Protein AF-D6U256-F1 (afdb_monomer_lite)

pLDDT: mean 81.39, std 17.7, range [42.5, 96.0]

Structure (mmCIF, N/CA/C/O backbone):
data_AF-D6U256-F1
#
_entry.id   AF-D6U256-F1
#
loop_
_atom_site.group_PDB
_atom_site.id
_atom_site.type_symbol
_atom_site.label_atom_id
_atom_site.label_alt_id
_atom_site.label_comp_id
_atom_site.label_asym_id
_atom_site.label_entity_id
_atom_site.label_seq_id
_atom_site.pdbx_PDB_ins_code
_atom_site.Cartn_x
_atom_site.Cartn_y
_atom_site.Cartn_z
_atom_site.occupancy
_atom_site.B_iso_or_equiv
_atom_site.auth_seq_id
_atom_site.auth_comp_id
_atom_site.auth_asym_id
_atom_site.auth_atom_id
_atom_site.pdbx_PDB_model_num
ATOM 1 N N . MET A 1 1 ? -10.886 24.232 -9.468 1.00 42.50 1 MET A N 1
ATOM 2 C CA . MET A 1 1 ? -10.430 22.864 -9.772 1.00 42.50 1 MET A CA 1
ATOM 3 C C . MET A 1 1 ? -9.906 22.301 -8.470 1.00 42.50 1 MET A C 1
ATOM 5 O O . MET A 1 1 ? -8.847 22.731 -8.037 1.00 42.50 1 MET A O 1
ATOM 9 N N . GLU A 1 2 ? -10.687 21.475 -7.776 1.00 48.50 2 GLU A N 1
ATOM 10 C CA . GLU A 1 2 ? -10.124 20.664 -6.694 1.00 48.50 2 GLU A CA 1
ATOM 11 C C . GLU A 1 2 ? -9.148 19.699 -7.363 1.00 48.50 2 GLU A C 1
ATOM 13 O O . GLU A 1 2 ? -9.567 18.807 -8.094 1.00 48.50 2 GLU A O 1
ATOM 18 N N . GLU A 1 3 ? -7.843 19.930 -7.208 1.00 54.09 3 GLU A N 1
ATOM 19 C CA . GLU A 1 3 ? -6.871 18.872 -7.464 1.00 54.09 3 GLU A CA 1
ATOM 20 C C . GLU A 1 3 ? -7.291 17.699 -6.580 1.00 54.09 3 GLU A C 1
ATOM 22 O O . GLU A 1 3 ? -7.234 17.802 -5.350 1.00 54.09 3 GLU A O 1
ATOM 27 N N . GLU A 1 4 ? -7.760 16.604 -7.187 1.00 58.53 4 GLU A N 1
ATOM 28 C CA . GLU A 1 4 ? -7.886 15.332 -6.486 1.00 58.53 4 GLU A CA 1
ATOM 29 C C . GLU A 1 4 ? -6.552 15.110 -5.772 1.00 58.53 4 GLU A C 1
ATOM 31 O O . GLU A 1 4 ? -5.508 14.979 -6.417 1.00 58.53 4 GLU A O 1
ATOM 36 N N . LYS A 1 5 ? -6.555 15.169 -4.435 1.00 70.69 5 LYS A N 1
ATOM 37 C CA . LYS A 1 5 ? -5.345 15.040 -3.618 1.00 70.69 5 LYS A CA 1
ATOM 38 C C . LYS A 1 5 ? -4.850 13.597 -3.695 1.00 70.69 5 LYS A C 1
ATOM 40 O O . LYS A 1 5 ? -5.035 12.819 -2.761 1.00 70.69 5 LYS A O 1
ATOM 45 N N . LYS A 1 6 ? -4.236 13.234 -4.822 1.00 85.88 6 LYS A N 1
ATOM 46 C CA . LYS A 1 6 ? -3.606 11.936 -5.044 1.00 85.88 6 LYS A CA 1
ATOM 47 C C . LYS A 1 6 ? -2.466 11.787 -4.051 1.00 85.88 6 LYS A C 1
ATOM 49 O O . LYS A 1 6 ? -1.567 12.629 -3.970 1.00 85.88 6 LYS A O 1
ATOM 54 N N . LEU A 1 7 ? -2.521 10.712 -3.280 1.00 90.12 7 LEU A N 1
ATOM 55 C CA . LEU A 1 7 ? -1.496 10.375 -2.305 1.00 90.12 7 LEU A CA 1
ATOM 56 C C . LEU A 1 7 ? -0.535 9.347 -2.897 1.00 90.12 7 LEU A C 1
ATOM 58 O O . LEU A 1 7 ? -0.901 8.527 -3.741 1.00 90.12 7 LEU A O 1
ATOM 62 N N . THR A 1 8 ? 0.706 9.374 -2.429 1.00 92.50 8 THR A N 1
ATOM 63 C CA . THR A 1 8 ? 1.653 8.291 -2.694 1.00 92.50 8 THR A CA 1
ATOM 64 C C . THR A 1 8 ? 1.262 7.041 -1.911 1.00 92.50 8 THR A C 1
ATOM 66 O O . THR A 1 8 ? 0.597 7.115 -0.869 1.00 92.50 8 THR A O 1
ATOM 69 N N . LEU A 1 9 ? 1.731 5.871 -2.347 1.00 92.44 9 LEU A N 1
ATOM 70 C CA . LEU A 1 9 ? 1.515 4.629 -1.595 1.00 92.44 9 LEU A CA 1
ATOM 71 C C . LEU A 1 9 ? 2.101 4.712 -0.173 1.00 92.44 9 LEU A C 1
ATOM 73 O O . LEU A 1 9 ? 1.533 4.190 0.790 1.00 92.44 9 LEU A O 1
ATOM 77 N N . LYS A 1 10 ? 3.216 5.436 -0.018 1.00 93.81 10 LYS A N 1
ATOM 78 C CA . LYS A 1 10 ? 3.822 5.704 1.287 1.00 93.81 10 LYS A CA 1
ATOM 79 C C . LYS A 1 10 ? 2.919 6.565 2.175 1.00 93.81 10 LYS A C 1
ATOM 81 O O . LYS A 1 10 ? 2.782 6.269 3.359 1.00 93.81 10 LYS A O 1
ATOM 86 N N . GLN A 1 11 ? 2.289 7.602 1.624 1.00 93.44 11 GLN A N 1
ATOM 87 C CA . GLN A 1 11 ? 1.355 8.458 2.364 1.00 93.44 11 GLN A CA 1
ATOM 88 C C . GLN A 1 11 ? 0.105 7.693 2.804 1.00 93.44 11 GLN A C 1
ATOM 90 O O . GLN A 1 11 ? -0.329 7.855 3.944 1.00 93.44 11 GLN A O 1
ATOM 95 N N . TRP A 1 12 ? -0.424 6.808 1.958 1.00 93.38 12 TRP A N 1
ATOM 96 C CA . TRP A 1 12 ? -1.510 5.903 2.338 1.00 93.38 12 TRP A CA 1
ATOM 97 C C . TRP A 1 12 ? -1.125 4.974 3.493 1.00 93.38 12 TRP A C 1
ATOM 99 O O . TRP A 1 12 ? -1.883 4.838 4.455 1.00 93.38 12 TRP A O 1
ATOM 109 N N . GLN A 1 13 ? 0.083 4.403 3.461 1.00 94.56 13 GLN A N 1
ATOM 110 C CA . GLN A 1 13 ? 0.597 3.618 4.584 1.00 94.56 13 GLN A CA 1
ATOM 111 C C . GLN A 1 13 ? 0.723 4.458 5.862 1.00 94.56 13 GLN A C 1
ATOM 113 O O . GLN A 1 13 ? 0.360 3.980 6.932 1.00 94.56 13 GLN A O 1
ATOM 118 N N . VAL A 1 14 ? 1.178 5.710 5.783 1.00 94.19 14 VAL A N 1
ATOM 119 C CA . VAL A 1 14 ? 1.229 6.600 6.958 1.00 94.19 14 VAL A CA 1
ATOM 120 C C . VAL A 1 14 ? -0.178 6.905 7.485 1.00 94.19 14 VAL A C 1
ATOM 122 O O . VAL A 1 14 ? -0.399 6.836 8.693 1.00 94.19 14 VAL A O 1
ATOM 125 N N . LYS A 1 15 ? -1.149 7.163 6.600 1.00 92.50 15 LYS A N 1
ATOM 126 C CA . LYS A 1 15 ? -2.559 7.374 6.969 1.00 92.50 15 LYS A CA 1
ATOM 127 C C . LYS A 1 15 ? -3.177 6.177 7.678 1.00 92.50 15 LYS A C 1
ATOM 129 O O . LYS A 1 15 ? -3.925 6.375 8.627 1.00 92.50 15 LYS A O 1
ATOM 134 N N . SER A 1 16 ? -2.812 4.958 7.277 1.00 92.44 16 SER A N 1
ATOM 135 C CA . SER A 1 16 ? -3.259 3.735 7.954 1.00 92.44 16 SER A CA 1
ATOM 136 C C . SER A 1 16 ? -2.787 3.629 9.410 1.00 92.44 16 SER A C 1
ATOM 138 O O . SER A 1 16 ? -3.290 2.780 10.135 1.00 92.44 16 SER A O 1
ATOM 140 N N . ARG A 1 17 ? -1.817 4.461 9.833 1.00 93.75 17 ARG A N 1
ATOM 141 C CA . ARG A 1 17 ? -1.141 4.431 11.146 1.00 93.75 17 ARG A CA 1
ATOM 142 C C . ARG A 1 17 ? -0.426 3.113 11.469 1.00 93.75 17 ARG A C 1
ATOM 144 O O . ARG A 1 17 ? 0.034 2.919 12.590 1.00 93.75 17 ARG A O 1
ATOM 151 N N . LEU A 1 18 ? -0.278 2.229 10.488 1.00 94.19 18 LEU A N 1
ATOM 152 C CA . LEU A 1 18 ? 0.453 0.973 10.611 1.00 94.19 18 LEU A CA 1
ATOM 153 C C . LEU A 1 18 ? 1.908 1.148 10.193 1.00 94.19 18 LEU A C 1
ATOM 155 O O . LEU A 1 18 ? 2.233 2.038 9.416 1.00 94.19 18 LEU A O 1
ATOM 159 N N . THR A 1 19 ? 2.796 0.265 10.645 1.00 96.00 19 THR A N 1
ATOM 160 C CA . THR A 1 19 ? 4.138 0.143 10.052 1.00 96.00 19 THR A CA 1
ATOM 161 C C . THR A 1 19 ? 4.038 -0.437 8.637 1.00 96.00 19 THR A C 1
ATOM 163 O O . THR A 1 19 ? 3.041 -1.069 8.294 1.00 96.00 19 THR A O 1
ATOM 166 N N . THR A 1 20 ? 5.074 -0.295 7.802 1.00 93.50 20 THR A N 1
ATOM 167 C CA . THR A 1 20 ? 5.075 -0.898 6.453 1.00 93.50 20 THR A CA 1
ATOM 168 C C . THR A 1 20 ? 4.814 -2.407 6.490 1.00 93.50 20 THR A C 1
ATOM 170 O O . THR A 1 20 ? 4.071 -2.910 5.656 1.00 93.50 20 THR A O 1
ATOM 173 N N . GLN A 1 21 ? 5.367 -3.125 7.472 1.00 95.38 21 GLN A N 1
ATOM 174 C CA . GLN A 1 21 ? 5.169 -4.569 7.609 1.00 95.38 21 GLN A CA 1
ATOM 175 C C . GLN A 1 21 ? 3.740 -4.928 8.038 1.00 95.38 21 GLN A C 1
ATOM 177 O O . GLN A 1 21 ? 3.158 -5.863 7.494 1.00 95.38 21 GLN A O 1
ATOM 182 N N . ALA A 1 22 ? 3.163 -4.184 8.986 1.00 95.75 22 ALA A N 1
ATOM 183 C CA . ALA A 1 22 ? 1.783 -4.402 9.409 1.00 95.75 22 ALA A CA 1
ATOM 184 C C . ALA A 1 22 ? 0.796 -4.052 8.287 1.00 95.75 22 ALA A C 1
ATOM 186 O O . ALA A 1 22 ? -0.098 -4.839 7.996 1.00 95.75 22 ALA A O 1
ATOM 187 N N . PHE A 1 23 ? 1.016 -2.937 7.587 1.00 95.44 23 PHE A N 1
ATOM 188 C CA . PHE A 1 23 ? 0.195 -2.547 6.444 1.00 95.44 23 PHE A CA 1
ATOM 189 C C . PHE A 1 23 ? 0.246 -3.599 5.330 1.00 95.44 23 PHE A C 1
ATOM 191 O O . PHE A 1 23 ? -0.802 -4.012 4.849 1.00 95.44 23 PHE A O 1
ATOM 198 N N . ALA A 1 24 ? 1.439 -4.108 4.995 1.00 95.50 24 ALA A N 1
ATOM 199 C CA . ALA A 1 24 ? 1.616 -5.209 4.044 1.00 95.50 24 ALA A CA 1
ATOM 200 C C . ALA A 1 24 ? 0.794 -6.449 4.421 1.00 95.50 24 ALA A C 1
ATOM 202 O O . ALA A 1 24 ? 0.113 -7.028 3.575 1.00 95.50 24 ALA A O 1
ATOM 203 N N . ARG A 1 25 ? 0.808 -6.818 5.708 1.00 95.75 25 ARG A N 1
ATOM 204 C CA . ARG A 1 25 ? 0.031 -7.945 6.230 1.00 95.75 25 ARG A CA 1
ATOM 205 C C . ARG A 1 25 ? -1.475 -7.721 6.088 1.00 95.75 25 ARG A C 1
ATOM 207 O O . ARG A 1 25 ? -2.166 -8.636 5.647 1.00 95.75 25 ARG A O 1
ATOM 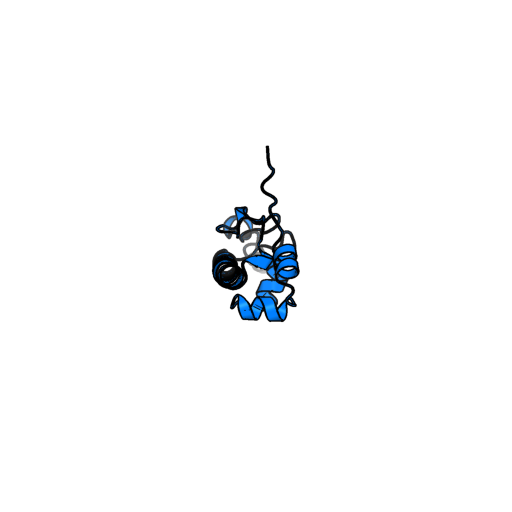214 N N . GLU A 1 26 ? -1.968 -6.529 6.418 1.00 94.12 26 GLU A N 1
ATOM 215 C CA . GLU A 1 26 ? -3.393 -6.184 6.310 1.00 94.12 26 GLU A CA 1
ATOM 216 C C . GLU A 1 26 ? -3.891 -6.214 4.861 1.00 94.12 26 GLU A C 1
ATOM 218 O O . GLU A 1 26 ? -4.939 -6.793 4.568 1.00 94.12 26 GLU A O 1
ATOM 223 N N . ILE A 1 27 ? -3.111 -5.661 3.927 1.00 94.19 27 ILE A N 1
ATOM 224 C CA . ILE A 1 27 ? -3.469 -5.648 2.502 1.00 94.19 27 ILE A CA 1
ATOM 225 C C . ILE A 1 27 ? -3.114 -6.960 1.780 1.00 94.19 27 ILE A C 1
ATOM 227 O O . ILE A 1 27 ? -3.411 -7.096 0.597 1.00 94.19 27 ILE A O 1
ATOM 231 N N . LYS A 1 28 ? -2.533 -7.940 2.491 1.00 94.31 28 LYS A N 1
ATOM 232 C CA . LYS A 1 28 ? -2.102 -9.257 1.984 1.00 94.31 28 LYS A CA 1
ATOM 233 C C . LYS A 1 28 ? -1.087 -9.185 0.835 1.00 94.31 28 LYS A C 1
ATOM 235 O O . LYS A 1 28 ? -1.140 -9.976 -0.103 1.00 94.31 28 LYS A O 1
ATOM 240 N N . VAL A 1 29 ? -0.140 -8.257 0.928 1.00 93.88 29 VAL A N 1
ATOM 241 C CA . VAL A 1 29 ? 0.972 -8.105 -0.022 1.00 93.88 29 VAL A CA 1
ATOM 242 C C . VAL A 1 29 ? 2.280 -8.424 0.695 1.00 93.88 29 VAL A C 1
ATOM 244 O O . VAL A 1 29 ? 2.437 -8.131 1.878 1.00 93.88 29 VAL A O 1
ATOM 247 N N . ASP A 1 30 ? 3.239 -9.028 -0.007 1.00 94.06 30 ASP A N 1
ATOM 248 C CA . ASP A 1 30 ? 4.573 -9.250 0.551 1.00 94.06 30 ASP A CA 1
ATOM 249 C C . ASP A 1 30 ? 5.229 -7.918 0.967 1.00 94.06 30 ASP A C 1
ATOM 251 O O . ASP A 1 30 ? 5.205 -6.930 0.231 1.00 94.06 30 ASP A O 1
ATOM 255 N N . ALA A 1 31 ? 5.840 -7.883 2.153 1.00 92.50 31 ALA A N 1
ATOM 256 C CA . ALA A 1 31 ? 6.384 -6.651 2.718 1.00 92.50 31 ALA A CA 1
ATOM 257 C C . ALA A 1 31 ? 7.557 -6.082 1.903 1.00 92.50 31 ALA A C 1
ATOM 259 O O . ALA A 1 31 ? 7.718 -4.860 1.841 1.00 92.50 31 ALA A O 1
ATOM 260 N N . ARG A 1 32 ? 8.371 -6.936 1.262 1.00 92.44 32 ARG A N 1
ATOM 261 C CA . ARG A 1 32 ? 9.463 -6.486 0.388 1.00 92.44 32 ARG A CA 1
ATOM 262 C C . ARG A 1 32 ? 8.889 -5.904 -0.898 1.00 92.44 32 ARG A C 1
ATOM 264 O O . ARG A 1 32 ? 9.293 -4.811 -1.286 1.00 92.44 32 ARG A O 1
ATOM 271 N N . THR A 1 33 ? 7.922 -6.582 -1.508 1.00 91.38 33 THR A N 1
ATOM 272 C CA . THR A 1 33 ? 7.205 -6.082 -2.686 1.00 91.38 33 THR A CA 1
ATOM 273 C C . THR A 1 33 ? 6.544 -4.734 -2.410 1.00 91.38 33 THR A C 1
ATOM 275 O O . THR A 1 33 ? 6.718 -3.795 -3.184 1.00 91.38 33 THR A O 1
ATOM 278 N N . LEU A 1 34 ? 5.864 -4.594 -1.270 1.00 93.44 34 LEU A N 1
ATOM 279 C CA . LEU A 1 34 ? 5.242 -3.336 -0.879 1.00 93.44 34 LEU A CA 1
ATOM 280 C C . LEU A 1 34 ? 6.275 -2.222 -0.669 1.00 93.44 34 LEU A C 1
ATOM 282 O O . LEU A 1 34 ? 6.083 -1.099 -1.130 1.00 93.44 34 LEU A O 1
ATOM 286 N N . LYS A 1 35 ? 7.387 -2.528 0.008 1.00 93.12 35 LYS A N 1
ATOM 287 C CA . LYS A 1 35 ? 8.471 -1.565 0.227 1.00 93.12 35 LYS A CA 1
ATOM 288 C C . LYS A 1 35 ? 9.072 -1.092 -1.098 1.00 93.12 35 LYS A C 1
ATOM 290 O O . LYS A 1 35 ? 9.318 0.100 -1.239 1.00 93.12 35 LYS A O 1
ATOM 295 N N . ASN A 1 36 ? 9.259 -1.996 -2.059 1.00 91.38 36 ASN A N 1
ATOM 296 C CA . ASN A 1 36 ? 9.733 -1.654 -3.399 1.00 91.38 36 ASN A CA 1
ATOM 297 C C . ASN A 1 36 ? 8.717 -0.790 -4.160 1.00 91.38 36 ASN A C 1
ATOM 299 O O . ASN A 1 36 ? 9.115 0.138 -4.854 1.00 91.38 36 ASN A O 1
ATOM 303 N N . ALA A 1 37 ? 7.417 -1.051 -4.006 1.00 91.12 37 ALA A N 1
ATOM 304 C CA . ALA A 1 37 ? 6.357 -0.250 -4.621 1.00 91.12 37 ALA A CA 1
ATOM 305 C C . ALA A 1 37 ? 6.223 1.163 -4.020 1.00 91.12 37 ALA A C 1
ATOM 307 O O . ALA A 1 37 ? 5.707 2.061 -4.672 1.00 91.12 37 ALA A O 1
ATOM 308 N N . MET A 1 38 ? 6.688 1.377 -2.785 1.00 91.81 38 MET A N 1
ATOM 309 C CA . MET A 1 38 ? 6.732 2.703 -2.150 1.00 91.81 38 MET A CA 1
ATOM 310 C C . MET A 1 38 ? 7.909 3.571 -2.617 1.00 91.81 38 MET A C 1
ATOM 312 O O . MET A 1 38 ? 7.979 4.739 -2.235 1.00 91.81 38 MET A O 1
ATOM 316 N N . ILE A 1 39 ? 8.860 3.015 -3.373 1.00 89.88 39 ILE A N 1
ATOM 317 C CA . ILE A 1 39 ? 9.973 3.780 -3.939 1.00 89.88 39 ILE A CA 1
ATOM 318 C C . ILE A 1 39 ? 9.449 4.500 -5.180 1.00 89.88 39 ILE A C 1
ATOM 320 O O . ILE A 1 39 ? 9.089 3.858 -6.165 1.00 89.88 39 ILE A O 1
ATOM 324 N N . ALA A 1 40 ? 9.421 5.831 -5.133 1.00 84.88 40 ALA A N 1
ATOM 325 C CA . ALA A 1 40 ? 8.949 6.650 -6.243 1.00 84.88 40 ALA A CA 1
ATOM 326 C C . ALA A 1 40 ? 9.703 6.317 -7.542 1.00 84.88 40 ALA A C 1
ATOM 328 O O . ALA A 1 40 ? 10.933 6.243 -7.557 1.00 84.88 40 ALA A O 1
ATOM 329 N N . GLY A 1 41 ? 8.958 6.110 -8.630 1.00 81.88 41 GLY A N 1
ATOM 330 C CA . GLY A 1 41 ? 9.521 5.781 -9.942 1.00 81.88 41 GLY A CA 1
ATOM 331 C C . GLY A 1 41 ? 10.00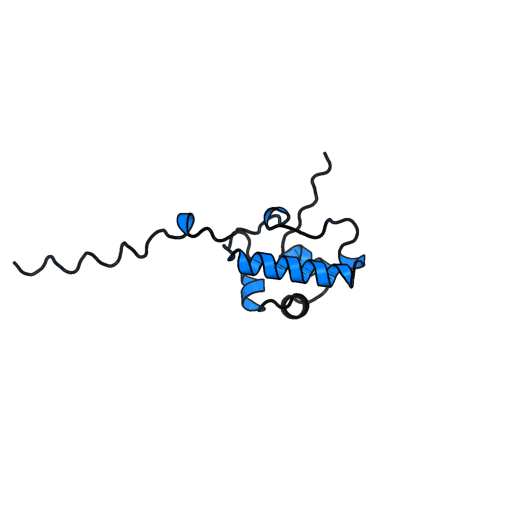8 4.337 -10.105 1.00 81.88 41 GLY A C 1
ATOM 332 O O . GLY A 1 41 ? 10.425 3.976 -11.204 1.00 81.88 41 GLY A O 1
ATOM 333 N N . ASN A 1 42 ? 9.949 3.496 -9.064 1.00 87.19 42 ASN A N 1
ATOM 334 C CA . ASN A 1 42 ? 10.259 2.079 -9.207 1.00 87.19 42 ASN A CA 1
ATOM 335 C C . ASN A 1 42 ? 9.099 1.359 -9.924 1.00 87.19 42 ASN A C 1
ATOM 337 O O . ASN A 1 42 ? 7.970 1.410 -9.432 1.00 87.19 42 ASN A O 1
ATOM 341 N N . PRO A 1 43 ? 9.348 0.666 -11.048 1.00 87.44 43 PRO A N 1
ATOM 342 C CA . PRO A 1 43 ? 8.302 -0.048 -11.766 1.00 87.44 43 PRO A CA 1
ATOM 343 C C . PRO A 1 43 ? 7.742 -1.209 -10.940 1.00 87.44 43 PRO A C 1
ATOM 345 O O . PRO A 1 43 ? 8.487 -2.026 -10.394 1.00 87.44 43 PRO A O 1
ATOM 348 N N . VAL A 1 44 ? 6.417 -1.313 -10.888 1.00 89.19 44 VAL A N 1
ATOM 349 C CA . VAL A 1 44 ? 5.692 -2.355 -10.155 1.00 89.19 44 VAL A CA 1
ATOM 350 C C . VAL A 1 44 ? 4.829 -3.147 -11.127 1.00 89.19 44 VAL A C 1
ATOM 352 O O . VAL A 1 44 ? 4.109 -2.567 -11.933 1.00 89.19 44 VAL A O 1
ATOM 355 N N . HIS A 1 45 ? 4.871 -4.478 -11.058 1.00 88.94 45 HIS A N 1
ATOM 356 C CA . HIS A 1 45 ? 3.985 -5.316 -11.870 1.00 88.94 45 HIS A CA 1
ATOM 357 C C . HIS A 1 45 ? 2.513 -4.962 -11.637 1.00 88.94 45 HIS A C 1
ATOM 359 O O . HIS A 1 45 ?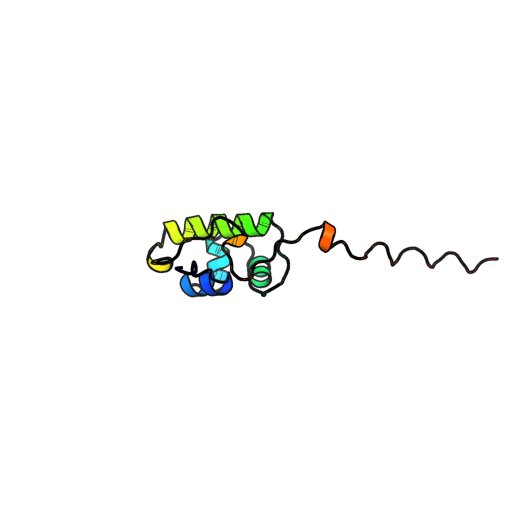 2.086 -4.833 -10.491 1.00 88.94 45 HIS A O 1
ATOM 365 N N . GLU A 1 46 ? 1.732 -4.874 -12.714 1.00 87.56 46 GLU A N 1
ATOM 366 C CA . GLU A 1 46 ? 0.304 -4.538 -12.664 1.00 87.56 46 GLU A CA 1
ATOM 367 C C . GLU A 1 46 ? -0.470 -5.427 -11.680 1.00 87.56 46 GLU A C 1
ATOM 369 O O . GLU A 1 46 ? -1.236 -4.933 -10.858 1.00 87.56 46 GLU A O 1
ATOM 374 N N . THR A 1 47 ? -0.188 -6.731 -11.668 1.00 89.62 47 THR A N 1
ATOM 375 C CA . THR A 1 47 ? -0.799 -7.688 -10.734 1.00 89.62 47 THR A CA 1
ATOM 376 C C . THR A 1 47 ? -0.562 -7.305 -9.272 1.00 89.62 47 THR A C 1
ATOM 378 O O . THR A 1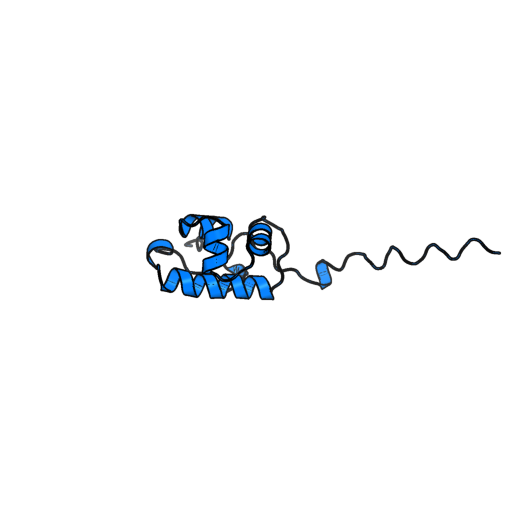 47 ? -1.469 -7.399 -8.450 1.00 89.62 47 THR A O 1
ATOM 381 N N . THR A 1 48 ? 0.637 -6.825 -8.939 1.00 91.06 48 THR A N 1
ATOM 382 C CA . THR A 1 48 ? 0.964 -6.327 -7.596 1.00 91.06 48 THR A CA 1
ATOM 383 C C . THR A 1 48 ? 0.187 -5.055 -7.273 1.00 91.06 48 THR A C 1
ATOM 385 O O . THR A 1 48 ? -0.290 -4.903 -6.151 1.00 91.06 48 THR A O 1
ATOM 388 N N . VAL A 1 49 ? 0.037 -4.148 -8.241 1.00 91.69 49 VAL A N 1
ATOM 389 C CA . VAL A 1 49 ? -0.738 -2.913 -8.060 1.00 91.69 49 VAL A CA 1
ATOM 390 C C . VAL A 1 49 ? -2.203 -3.232 -7.769 1.00 91.69 49 VAL A C 1
ATOM 392 O O . VAL A 1 49 ? -2.768 -2.689 -6.820 1.00 91.69 49 VAL A O 1
ATOM 395 N N . LEU A 1 50 ? -2.792 -4.172 -8.510 1.00 91.69 50 LEU A N 1
ATOM 396 C CA . LEU A 1 50 ? -4.159 -4.637 -8.277 1.00 91.69 50 LEU A CA 1
ATOM 397 C C . LEU A 1 50 ? -4.329 -5.246 -6.878 1.00 91.69 50 LEU A C 1
ATOM 399 O O . LEU A 1 50 ? -5.299 -4.926 -6.194 1.00 91.69 50 LEU A O 1
ATOM 403 N N . LEU A 1 51 ? -3.369 -6.057 -6.414 1.00 93.56 51 LEU A N 1
ATOM 404 C CA . LEU A 1 51 ? -3.384 -6.608 -5.052 1.00 93.56 51 LEU A CA 1
ATOM 405 C C . LEU A 1 51 ? -3.326 -5.511 -3.978 1.00 93.56 51 LEU A C 1
ATOM 407 O O . LEU A 1 51 ? -4.041 -5.589 -2.978 1.00 93.56 51 LEU A O 1
ATOM 411 N N . ILE A 1 52 ? -2.502 -4.481 -4.186 1.00 94.25 52 ILE A N 1
ATOM 412 C CA . ILE A 1 52 ? -2.406 -3.331 -3.278 1.00 94.25 52 ILE A CA 1
ATOM 413 C C . ILE A 1 52 ? -3.742 -2.581 -3.226 1.00 94.25 52 ILE A C 1
ATOM 415 O O . ILE A 1 52 ? -4.244 -2.326 -2.133 1.00 94.25 52 ILE A O 1
ATOM 419 N N . ILE A 1 53 ? -4.334 -2.265 -4.383 1.00 94.31 53 ILE A N 1
ATOM 420 C CA . ILE A 1 53 ? -5.619 -1.554 -4.491 1.00 94.31 53 ILE A CA 1
ATOM 421 C C . ILE A 1 53 ? -6.732 -2.329 -3.782 1.00 94.31 53 ILE A C 1
ATOM 423 O O . ILE A 1 53 ? -7.431 -1.782 -2.932 1.00 94.31 53 ILE A O 1
ATOM 427 N N . ASP A 1 54 ? -6.874 -3.614 -4.088 1.00 94.81 54 ASP A N 1
ATOM 428 C CA . ASP A 1 54 ? -7.891 -4.484 -3.500 1.00 94.81 54 ASP A CA 1
ATOM 429 C C . ASP A 1 54 ? -7.713 -4.626 -1.974 1.00 94.81 54 ASP A C 1
ATOM 431 O O . ASP A 1 54 ? -8.667 -4.516 -1.196 1.00 94.81 54 ASP A O 1
ATOM 435 N N . GLY A 1 55 ? -6.471 -4.781 -1.509 1.00 94.62 55 GLY A N 1
ATOM 436 C CA . GLY A 1 55 ? -6.163 -4.791 -0.084 1.00 94.62 55 GLY A CA 1
ATOM 437 C C . GLY A 1 55 ? -6.466 -3.460 0.613 1.00 94.62 55 GLY A C 1
ATOM 438 O O . GLY A 1 55 ? -7.031 -3.467 1.708 1.00 94.62 55 GLY A O 1
ATOM 439 N N . MET A 1 56 ? -6.175 -2.326 -0.028 1.00 94.56 56 MET A N 1
ATOM 440 C CA . MET A 1 56 ? -6.514 -0.995 0.482 1.00 94.56 56 MET A CA 1
ATOM 441 C C . MET A 1 56 ? -8.025 -0.778 0.559 1.00 94.56 56 MET A C 1
ATOM 443 O O . MET A 1 56 ? -8.507 -0.328 1.597 1.00 94.56 56 MET A O 1
ATOM 447 N N . LYS A 1 57 ? -8.780 -1.149 -0.484 1.00 94.38 57 LYS A N 1
ATOM 448 C CA . LYS A 1 57 ? -10.250 -1.083 -0.487 1.00 94.38 57 LYS A CA 1
ATOM 449 C C . LYS A 1 57 ? -10.837 -1.825 0.709 1.00 94.38 57 LYS A C 1
ATOM 451 O O . LYS A 1 57 ? -11.652 -1.263 1.433 1.00 94.38 57 LYS A O 1
ATOM 456 N N . ARG A 1 58 ? -10.366 -3.046 0.985 1.00 94.19 58 ARG A N 1
ATOM 457 C CA . ARG A 1 58 ? -10.795 -3.808 2.170 1.00 94.19 58 ARG A CA 1
ATOM 458 C C . ARG A 1 58 ? -10.402 -3.149 3.489 1.00 94.19 58 ARG A C 1
ATOM 460 O O . ARG A 1 58 ? -11.223 -3.101 4.402 1.00 94.19 58 ARG A O 1
ATOM 467 N N . TYR A 1 59 ? -9.157 -2.690 3.608 1.00 94.38 59 TYR A N 1
ATOM 468 C CA . TYR A 1 59 ? -8.656 -2.097 4.846 1.00 94.38 59 TYR A CA 1
ATOM 469 C C . TYR A 1 59 ? -9.415 -0.812 5.193 1.00 94.38 59 TYR A C 1
ATOM 471 O O . TYR A 1 59 ? -9.941 -0.688 6.294 1.00 94.38 59 TYR A O 1
ATOM 479 N N . PHE A 1 60 ? -9.548 0.114 4.243 1.00 93.88 60 PHE A N 1
ATOM 480 C CA . PHE A 1 60 ? -10.234 1.386 4.472 1.00 93.88 60 PHE A CA 1
ATOM 481 C C . PHE A 1 60 ? -11.760 1.261 4.487 1.00 93.88 60 PHE A C 1
ATOM 483 O O . PHE A 1 60 ? -12.413 2.099 5.091 1.00 93.88 60 PHE A O 1
ATOM 490 N N . ALA A 1 61 ? -12.347 0.199 3.924 1.00 92.38 61 ALA A N 1
ATOM 491 C CA . ALA A 1 61 ? -13.751 -0.123 4.190 1.00 92.38 61 ALA A CA 1
ATOM 492 C C . ALA A 1 61 ? -13.982 -0.548 5.652 1.00 92.38 61 ALA A C 1
ATOM 494 O O . ALA A 1 61 ? -15.050 -0.296 6.202 1.00 92.38 61 ALA A O 1
ATOM 495 N N . ARG A 1 62 ? -12.990 -1.188 6.289 1.00 93.75 62 ARG A N 1
ATOM 496 C CA . ARG A 1 62 ? -13.044 -1.562 7.712 1.00 93.75 62 ARG A CA 1
ATOM 497 C C . ARG A 1 62 ? -12.702 -0.394 8.643 1.00 93.75 62 ARG A C 1
ATOM 499 O O . ARG A 1 62 ? -13.257 -0.332 9.733 1.00 93.75 62 ARG A O 1
ATOM 506 N N . TYR A 1 63 ? -11.810 0.495 8.207 1.00 93.06 63 TYR A N 1
ATOM 507 C CA . TYR A 1 63 ? -11.332 1.660 8.960 1.00 93.06 63 TYR A CA 1
ATOM 508 C C . TYR A 1 63 ? -11.477 2.957 8.137 1.00 93.06 63 TYR A C 1
ATOM 510 O O . TYR A 1 63 ? -10.469 3.535 7.699 1.00 93.06 63 TYR A O 1
ATOM 518 N N . PRO A 1 64 ? -12.718 3.398 7.849 1.00 91.25 64 PRO A N 1
ATOM 519 C CA . PRO A 1 64 ? -12.980 4.552 6.988 1.00 91.25 64 PRO A CA 1
ATOM 520 C C . PRO A 1 64 ? -12.411 5.864 7.540 1.00 91.25 64 PRO A C 1
ATOM 522 O O . PRO A 1 64 ? -12.033 6.739 6.761 1.00 91.25 64 PRO A O 1
ATOM 525 N N . GLU A 1 65 ? -12.253 5.987 8.859 1.00 92.00 65 GLU A N 1
ATOM 526 C CA . GLU A 1 65 ? -11.680 7.158 9.528 1.00 92.00 65 GLU A CA 1
ATOM 527 C C . GLU A 1 65 ? -10.249 7.479 9.063 1.00 92.00 65 GLU A C 1
ATOM 529 O O . GLU A 1 65 ? -9.819 8.632 9.074 1.00 92.00 65 GLU A O 1
ATOM 534 N N . TYR A 1 66 ? -9.491 6.482 8.594 1.00 91.06 66 TYR A N 1
ATOM 535 C CA . TYR A 1 66 ? -8.132 6.698 8.088 1.00 91.06 66 TYR A CA 1
ATOM 536 C C . TYR A 1 66 ? -8.102 7.223 6.645 1.00 91.06 66 TYR A C 1
ATOM 538 O O . TYR A 1 66 ? -7.117 7.851 6.232 1.00 91.06 66 TYR A O 1
ATOM 546 N N . ALA A 1 67 ? -9.184 7.016 5.891 1.00 88.38 67 ALA A N 1
ATOM 547 C CA . ALA A 1 67 ? -9.362 7.494 4.521 1.00 88.38 67 ALA A CA 1
ATOM 548 C C . ALA A 1 67 ? -10.283 8.723 4.416 1.00 88.38 67 ALA A C 1
ATOM 550 O O . ALA A 1 67 ? -10.498 9.214 3.312 1.00 88.38 67 ALA A O 1
ATOM 551 N N . GLU A 1 68 ? -10.781 9.257 5.536 1.00 86.44 68 GLU A N 1
ATOM 552 C CA . GLU A 1 68 ? -11.712 10.388 5.542 1.00 86.44 68 GLU A CA 1
ATOM 553 C C . GLU A 1 68 ? -11.169 11.589 4.744 1.00 86.44 68 GLU A C 1
ATOM 555 O O . GLU A 1 68 ? -10.017 12.013 4.917 1.00 86.44 68 GLU A O 1
ATOM 560 N N . GLY A 1 69 ? -12.002 12.105 3.833 1.00 83.38 69 GLY A N 1
ATOM 561 C CA . GLY A 1 69 ? -11.670 13.215 2.936 1.00 83.38 69 GLY A CA 1
ATOM 562 C C . GLY A 1 69 ? -10.819 12.842 1.716 1.00 83.38 69 GLY A C 1
ATOM 563 O O . GLY A 1 69 ? -10.369 13.742 1.009 1.00 83.38 69 GLY A O 1
ATOM 564 N N . TYR A 1 70 ? -10.575 11.551 1.463 1.00 85.81 70 TYR A N 1
ATOM 565 C CA . TYR A 1 70 ? -9.825 11.071 0.300 1.00 85.81 70 TYR A CA 1
ATOM 566 C C . TYR A 1 70 ? -10.584 9.960 -0.425 1.00 85.81 70 TYR A C 1
ATOM 568 O O . TYR A 1 70 ? -11.177 9.076 0.191 1.00 85.81 70 TYR A O 1
ATOM 576 N N . LYS A 1 71 ? -10.505 9.967 -1.757 1.00 86.62 71 LYS A N 1
ATOM 577 C CA . LYS A 1 71 ? -10.956 8.847 -2.582 1.00 86.62 71 LYS A CA 1
ATOM 578 C C . LYS A 1 71 ? -9.964 7.690 -2.430 1.00 86.62 71 LYS A C 1
ATOM 580 O O . LYS A 1 71 ? -8.772 7.866 -2.681 1.00 86.62 71 LYS A O 1
ATOM 585 N N . ILE A 1 72 ? -10.444 6.521 -2.002 1.00 89.31 72 ILE A N 1
ATOM 586 C CA . ILE A 1 72 ? -9.621 5.303 -1.962 1.00 89.31 72 ILE A CA 1
ATOM 587 C C . ILE A 1 72 ? -9.219 4.959 -3.407 1.00 89.31 72 ILE A C 1
ATOM 589 O O . ILE A 1 72 ? -10.094 4.970 -4.273 1.00 89.31 72 ILE A O 1
ATOM 593 N N . PRO A 1 73 ? -7.941 4.643 -3.684 1.00 89.81 73 PRO A N 1
ATOM 594 C CA . PRO A 1 73 ? -7.489 4.307 -5.028 1.00 89.81 73 PRO A CA 1
ATOM 595 C C . PRO A 1 73 ? -8.270 3.135 -5.621 1.00 89.81 73 PRO A C 1
ATOM 597 O O . PRO A 1 73 ? -8.525 2.137 -4.942 1.00 89.81 73 PRO A O 1
ATOM 600 N N . GLU A 1 74 ? -8.618 3.241 -6.898 1.00 89.56 74 GLU A N 1
ATOM 601 C CA . GLU A 1 74 ? -9.285 2.182 -7.661 1.00 89.56 74 GLU A CA 1
ATOM 602 C C . GLU A 1 74 ? -8.445 1.693 -8.838 1.00 89.56 74 GLU A C 1
ATOM 604 O O . GLU A 1 74 ? -8.657 0.588 -9.332 1.00 89.56 74 GLU A O 1
ATOM 609 N N . SER A 1 75 ? -7.470 2.501 -9.239 1.00 88.75 75 SER A N 1
ATOM 610 C CA . SER A 1 75 ? -6.551 2.283 -10.344 1.00 88.75 75 SER A CA 1
ATOM 611 C C . SER A 1 75 ? -5.137 2.736 -9.961 1.00 88.75 75 SER A C 1
ATOM 613 O O . SER A 1 75 ? -4.929 3.430 -8.963 1.00 88.75 75 SER A O 1
ATOM 615 N N . ALA A 1 76 ? -4.137 2.356 -10.758 1.00 85.62 76 ALA A N 1
ATOM 616 C CA . ALA A 1 76 ? -2.764 2.819 -10.549 1.00 85.62 76 ALA A CA 1
ATOM 617 C C . ALA A 1 76 ? -2.621 4.345 -10.704 1.00 85.62 76 ALA A C 1
ATOM 619 O O . ALA A 1 76 ? -1.784 4.954 -10.046 1.00 85.62 76 ALA A O 1
ATOM 620 N N . GLU A 1 77 ? -3.458 4.961 -11.542 1.00 86.25 77 GLU A N 1
ATOM 621 C CA . GLU A 1 77 ? -3.435 6.396 -11.848 1.00 86.25 77 GLU A CA 1
ATOM 622 C C . GLU A 1 77 ? -3.920 7.267 -10.683 1.00 86.25 77 GLU A C 1
ATOM 624 O O . GLU A 1 77 ? -3.650 8.469 -10.652 1.00 86.25 77 GLU A O 1
ATOM 629 N N . ASP A 1 78 ? -4.622 6.677 -9.713 1.00 88.00 78 ASP A N 1
ATOM 630 C CA . ASP A 1 78 ? -5.054 7.360 -8.490 1.00 88.00 78 ASP A CA 1
ATOM 631 C C . ASP A 1 78 ? -3.886 7.594 -7.515 1.00 88.00 78 ASP A C 1
ATOM 633 O O . ASP A 1 78 ? -3.985 8.405 -6.589 1.00 88.00 78 ASP A O 1
ATOM 637 N N . PHE A 1 79 ? -2.759 6.907 -7.723 1.00 86.81 79 PHE A N 1
ATOM 638 C CA . PHE A 1 79 ? -1.529 7.146 -6.983 1.00 86.81 79 PHE A CA 1
ATOM 639 C C . PHE A 1 79 ? -0.693 8.233 -7.653 1.00 86.81 79 PHE A C 1
ATOM 641 O O . PHE A 1 79 ? -0.624 8.347 -8.874 1.00 86.81 79 PHE A O 1
ATOM 648 N N . LYS A 1 80 ? 0.002 9.025 -6.836 1.00 86.94 80 LYS A N 1
ATOM 649 C CA . LYS A 1 80 ? 0.839 10.124 -7.335 1.00 86.94 80 LYS A CA 1
ATOM 650 C C . LYS A 1 80 ? 2.128 9.655 -8.030 1.00 86.94 80 LYS A C 1
ATOM 652 O O . LYS A 1 80 ? 2.612 10.336 -8.927 1.00 86.94 80 LYS A O 1
ATOM 657 N N . ASP A 1 81 ? 2.717 8.551 -7.577 1.00 82.44 81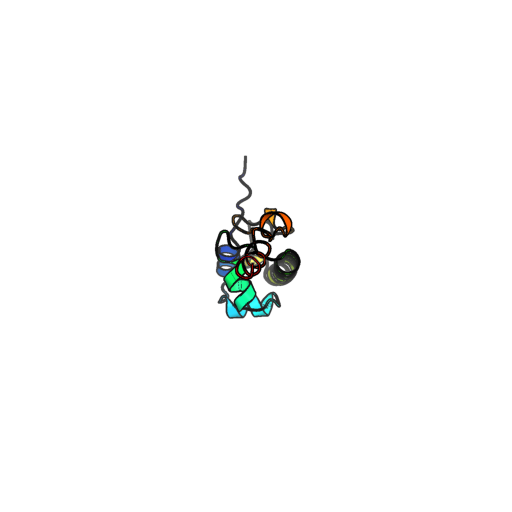 ASP A N 1
ATOM 658 C CA . ASP A 1 81 ? 4.096 8.148 -7.896 1.00 82.44 81 ASP A CA 1
ATOM 659 C C . ASP A 1 81 ? 4.254 6.668 -8.279 1.00 82.44 81 ASP A C 1
ATOM 661 O O . ASP A 1 81 ? 5.379 6.182 -8.432 1.00 82.44 81 ASP A O 1
ATOM 665 N N . LEU A 1 82 ? 3.140 5.949 -8.436 1.00 83.62 82 LEU A N 1
ATOM 666 C CA . LEU A 1 82 ? 3.148 4.528 -8.755 1.00 83.62 82 LEU A CA 1
ATOM 667 C C . LEU A 1 82 ? 3.322 4.335 -10.265 1.00 83.62 82 LEU A C 1
ATOM 669 O O . LEU A 1 82 ? 2.495 4.777 -11.059 1.00 83.62 82 LEU A O 1
ATOM 673 N N . VAL A 1 83 ? 4.396 3.658 -10.665 1.00 84.38 83 VAL A N 1
ATOM 674 C CA . VAL A 1 83 ? 4.686 3.369 -12.073 1.00 84.38 83 VAL A CA 1
ATOM 675 C C . VAL A 1 83 ? 4.424 1.894 -12.333 1.00 84.38 83 VAL A C 1
ATOM 677 O O . VAL A 1 83 ? 5.033 1.035 -11.695 1.00 84.38 83 VAL A O 1
ATOM 680 N N . ILE A 1 84 ? 3.532 1.581 -13.276 1.00 84.94 84 ILE A N 1
ATOM 681 C CA . ILE A 1 84 ? 3.327 0.196 -13.708 1.00 84.94 84 ILE A CA 1
ATOM 682 C C . ILE A 1 84 ? 4.511 -0.236 -14.580 1.00 84.94 84 ILE A C 1
ATOM 684 O O . ILE A 1 84 ? 4.931 0.476 -15.495 1.00 84.94 84 ILE A O 1
ATOM 688 N N . TYR A 1 85 ? 5.046 -1.422 -14.299 1.00 82.56 85 TYR A N 1
ATOM 689 C CA . TYR A 1 85 ? 6.029 -2.079 -15.145 1.00 82.56 85 TYR A CA 1
ATOM 690 C C . TYR A 1 85 ? 5.427 -2.380 -16.520 1.00 82.56 85 TYR A C 1
ATOM 692 O O . TYR A 1 85 ? 4.524 -3.204 -16.652 1.00 82.56 85 TYR A O 1
ATOM 700 N N . ASP A 1 86 ? 5.979 -1.732 -17.540 1.00 75.31 86 ASP A N 1
ATOM 701 C CA . ASP A 1 86 ? 5.644 -1.947 -18.944 1.00 75.31 86 ASP A CA 1
ATOM 702 C C . ASP A 1 86 ? 6.734 -2.826 -19.590 1.00 75.31 86 ASP A C 1
ATOM 704 O O . ASP A 1 86 ? 7.867 -2.354 -19.759 1.00 75.31 86 ASP A O 1
ATOM 708 N N . PRO A 1 87 ? 6.442 -4.090 -19.949 1.00 69.75 87 PRO A N 1
ATOM 709 C CA . PRO A 1 87 ? 7.432 -4.991 -20.521 1.00 69.75 87 PRO A CA 1
ATOM 710 C C . PRO A 1 87 ? 8.022 -4.491 -21.843 1.00 69.75 87 PRO A C 1
ATOM 712 O O . PRO A 1 87 ? 9.156 -4.854 -22.133 1.00 69.75 87 PRO A O 1
ATOM 715 N N . GLU A 1 88 ? 7.342 -3.652 -22.629 1.00 68.44 88 GLU A N 1
ATOM 716 C CA . GLU A 1 88 ? 7.895 -3.104 -23.877 1.00 68.44 88 GLU A CA 1
ATOM 717 C C . GLU A 1 88 ? 8.907 -1.985 -23.609 1.00 68.44 88 GLU A C 1
ATOM 719 O O . GLU A 1 88 ? 9.966 -1.927 -24.238 1.00 68.44 88 GLU A O 1
ATOM 724 N N . LYS A 1 89 ? 8.644 -1.137 -22.609 1.00 60.78 89 LYS A N 1
ATOM 725 C CA . LYS A 1 89 ? 9.568 -0.062 -22.197 1.00 60.78 89 LYS A CA 1
ATOM 726 C C . LYS A 1 89 ? 10.737 -0.565 -21.351 1.00 60.78 89 LYS A C 1
ATOM 728 O O . LYS A 1 89 ? 11.825 0.007 -21.409 1.00 60.78 89 LYS A O 1
ATOM 733 N N . HIS A 1 90 ? 10.534 -1.645 -20.598 1.00 60.28 90 HIS A N 1
ATOM 734 C CA . HIS A 1 90 ? 11.518 -2.197 -19.665 1.00 60.28 90 HIS A CA 1
ATOM 735 C C . HIS A 1 90 ? 12.262 -3.429 -20.219 1.00 60.28 90 HIS A C 1
ATOM 737 O O . HIS A 1 90 ? 13.180 -3.929 -19.571 1.00 60.28 90 HIS A O 1
ATOM 743 N N . ARG A 1 91 ? 11.956 -3.878 -21.451 1.00 50.19 91 ARG A N 1
ATOM 744 C CA . ARG A 1 91 ? 12.753 -4.847 -22.240 1.00 50.19 91 ARG A CA 1
ATOM 745 C C . ARG A 1 91 ? 13.986 -4.237 -22.919 1.00 50.19 91 ARG A C 1
ATOM 747 O O . ARG A 1 91 ? 14.477 -4.778 -23.910 1.00 50.19 91 ARG A O 1
ATOM 754 N N . LYS A 1 92 ? 14.560 -3.140 -22.422 1.00 48.59 92 LYS A N 1
ATOM 755 C CA . LYS A 1 92 ? 15.859 -2.694 -22.947 1.00 48.59 92 LYS A CA 1
ATOM 756 C C . LYS A 1 92 ? 17.004 -3.525 -22.355 1.00 48.59 92 LYS A C 1
ATOM 758 O O . LYS A 1 92 ? 17.563 -3.212 -21.314 1.00 48.59 92 LYS A O 1
ATOM 763 N N . SER A 1 93 ? 17.374 -4.535 -23.147 1.00 46.56 93 SER A N 1
ATOM 764 C CA . SER A 1 93 ? 18.697 -5.166 -23.261 1.00 46.56 93 SER A CA 1
ATOM 765 C C . SER A 1 93 ? 19.054 -6.326 -22.316 1.00 46.56 93 SER A C 1
ATOM 767 O O . SER A 1 93 ? 19.934 -6.232 -21.470 1.00 46.56 93 SER A O 1
ATOM 769 N N . THR A 1 94 ? 18.478 -7.503 -22.579 1.00 47.16 94 THR A N 1
ATOM 770 C CA . THR A 1 94 ? 19.209 -8.790 -22.449 1.00 47.16 94 THR A CA 1
ATOM 771 C C . THR A 1 94 ? 19.550 -9.410 -23.810 1.00 47.16 94 THR A C 1
ATOM 773 O O . THR A 1 94 ? 20.173 -10.463 -23.873 1.00 47.16 94 THR A O 1
ATOM 776 N N . ALA A 1 95 ? 19.202 -8.739 -24.914 1.00 45.88 95 ALA A N 1
ATOM 777 C CA . ALA A 1 95 ? 19.531 -9.171 -26.274 1.00 45.88 95 ALA A CA 1
ATOM 778 C C . ALA A 1 95 ? 20.909 -8.673 -26.769 1.00 45.88 95 ALA A C 1
ATOM 780 O O . ALA A 1 95 ? 21.287 -8.953 -27.899 1.00 45.88 95 ALA A O 1
ATOM 781 N N . GLY A 1 96 ? 21.672 -7.945 -25.939 1.00 44.34 96 GLY A N 1
ATOM 782 C CA . GLY A 1 96 ? 22.993 -7.403 -26.294 1.00 44.34 96 GLY A CA 1
ATOM 783 C C . GLY A 1 96 ? 24.209 -8.190 -25.782 1.00 44.34 96 GLY A C 1
ATOM 784 O O . GLY A 1 96 ? 25.327 -7.877 -26.176 1.00 44.34 96 GLY A O 1
ATOM 785 N N . ILE A 1 97 ? 24.035 -9.211 -24.928 1.00 46.28 97 ILE A N 1
ATOM 786 C CA . ILE A 1 97 ? 25.150 -9.995 -24.339 1.00 46.28 97 ILE A CA 1
ATOM 787 C C . ILE A 1 97 ? 25.148 -11.436 -24.875 1.00 46.28 97 ILE A C 1
ATOM 789 O O . ILE A 1 97 ? 25.349 -12.403 -24.144 1.00 46.28 97 ILE A O 1
ATOM 793 N N . LYS A 1 98 ? 24.869 -11.615 -26.170 1.00 46.81 98 LYS A N 1
ATOM 794 C CA . LYS A 1 98 ? 24.991 -12.935 -26.807 1.00 46.81 98 LYS A CA 1
ATOM 795 C C . LYS A 1 98 ? 25.312 -12.863 -28.301 1.00 46.81 98 LYS A C 1
ATOM 797 O O . LYS A 1 98 ? 24.705 -13.571 -29.083 1.00 46.81 98 LYS A O 1
ATOM 802 N N . LEU A 1 99 ? 26.251 -12.002 -28.706 1.00 43.97 99 LEU A N 1
ATOM 803 C CA . LEU A 1 99 ? 26.827 -12.034 -30.064 1.00 43.97 99 LEU A CA 1
ATOM 804 C C . LEU A 1 99 ? 28.176 -11.291 -30.137 1.00 43.97 99 LEU A C 1
ATOM 806 O O . LEU A 1 99 ? 28.349 -10.343 -30.888 1.00 43.97 99 LEU A O 1
ATOM 810 N N . LYS A 1 100 ? 29.148 -11.703 -29.312 1.00 44.72 100 LYS A N 1
ATOM 811 C CA . LYS A 1 100 ? 30.588 -11.433 -29.524 1.00 44.72 100 LYS A CA 1
ATOM 812 C C . LYS A 1 100 ? 31.445 -12.594 -28.996 1.00 44.72 100 LYS A C 1
ATOM 814 O O . LYS A 1 100 ? 32.346 -12.397 -28.190 1.00 44.72 100 LYS A O 1
ATOM 819 N N . LYS A 1 101 ? 31.117 -13.826 -29.395 1.00 46.44 101 LYS A N 1
ATOM 820 C CA . LYS A 1 101 ? 31.969 -15.007 -29.153 1.00 46.44 101 LYS A CA 1
ATOM 821 C C . LYS A 1 101 ? 32.150 -15.900 -30.388 1.00 46.44 101 LYS A C 1
ATOM 823 O O . LYS A 1 101 ? 32.459 -17.071 -30.247 1.00 46.44 101 LYS A O 1
ATOM 828 N N . GLU A 1 102 ? 32.008 -15.333 -31.584 1.00 47.56 102 GLU A N 1
ATOM 829 C CA . GLU A 1 102 ? 32.343 -16.003 -32.849 1.00 47.56 102 GLU A CA 1
ATOM 830 C C . GLU A 1 102 ? 32.974 -15.004 -33.828 1.00 47.56 102 GLU A C 1
ATOM 832 O O . GLU A 1 102 ? 32.416 -14.721 -34.875 1.00 47.56 102 GLU A O 1
ATOM 837 N N . VAL A 1 103 ? 34.118 -14.414 -33.474 1.00 49.22 103 VAL A N 1
ATOM 838 C CA . VAL A 1 103 ? 35.092 -13.927 -34.471 1.00 49.22 103 VAL A CA 1
ATOM 839 C C . VAL A 1 103 ? 36.481 -14.048 -33.847 1.00 49.22 103 VAL A C 1
ATOM 841 O O . VAL A 1 103 ? 37.093 -13.054 -33.480 1.00 49.22 103 VAL A O 1
ATO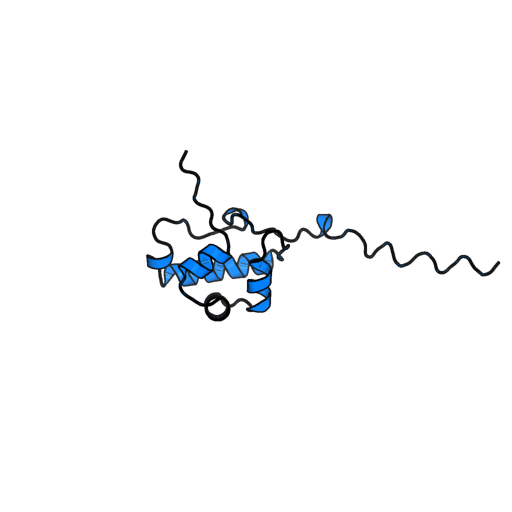M 844 N N . GLU A 1 104 ? 36.945 -15.275 -33.628 1.00 46.50 104 GLU A N 1
ATOM 845 C CA . GLU A 1 104 ? 38.370 -15.512 -33.364 1.00 46.50 104 GLU A CA 1
ATOM 846 C C . GLU A 1 104 ? 38.774 -16.952 -33.702 1.00 46.50 104 GLU A C 1
ATOM 848 O O . GLU A 1 104 ? 39.459 -17.593 -32.922 1.00 46.50 104 GLU A O 1
ATOM 853 N N . GLN A 1 105 ? 38.311 -17.490 -34.838 1.00 44.62 105 GLN A N 1
ATOM 854 C CA . GLN A 1 105 ? 38.911 -18.669 -35.484 1.00 44.62 105 GLN A CA 1
ATOM 855 C C . GLN A 1 105 ? 38.651 -18.622 -36.997 1.00 44.62 105 GLN A C 1
ATOM 857 O O . GLN A 1 105 ? 37.780 -19.327 -37.503 1.00 44.62 105 GLN A O 1
ATOM 862 N N . GLN A 1 106 ? 39.381 -17.758 -37.703 1.00 43.78 106 GLN A N 1
ATOM 863 C CA . GLN A 1 106 ? 39.821 -17.986 -39.084 1.00 43.78 106 GLN A CA 1
ATOM 864 C C . GLN A 1 106 ? 41.242 -17.453 -39.226 1.00 43.78 106 GLN A C 1
ATOM 866 O O . GLN A 1 106 ? 41.500 -16.365 -38.662 1.00 43.78 106 GLN A O 1
#

Foldseek 3Di:
DPPQPQEALVVLCVLLVDDLCVLCVQLVHDSVLSVQQSPFPRAHAQVRVQSNLNSQVVSCVVVVVSQPPHDRDPHQVSHPGGHHDDCVVPVPDPPPPPPDPPDDDD

Organism: NCBI:txid485913

Sequence (106 aa):
MEEEKKLTLKQWQVKSRLTTQAFAREIKVDARTLKNAMIAGNPVHETTVLLIIDGMKRYFARYPEYAEGYKIPESAEDFKDLVIYDPEKHRKSTAGIKLKKEVEQQ

Secondary structure (DSSP, 8-state):
-----PPPHHHHHHHTTS-HHHHHHHHT--HHHHHHHTSTT-EE-HHHHHHHHHHHHHHHHH-GGGTTTSPPP-SGGGSSS-EE--HHHH--SSSSSSSSSSSS--

Radius of gyration: 19.04 Å; chains: 1; bounding box: 54×42×50 Å